Protein AF-P91759-F1 (afdb_monomer_lite)

InterPro domains:
  IPR000741 Fructose-bisphosphate aldolase, class-I [PF00274] (1-100)
  IPR000741 Fructose-bisphosphate aldolase, class-I [PTHR11627] (1-100)
  IPR013785 Aldolase-type TIM barrel [G3DSA:3.20.20.70] (1-101)
  IPR029768 Fructose-bisphosphate aldolase class-I active site [PS00158] (3-13)

Foldseek 3Di:
DPDQQLPAEAEEEQDADDPPDPDDDDLLRSLVVRQVVCVVPPDLSHAAYAYEQPPPALVSSVSSQVSNVVHDDDDSYHYYHDYDCSVCVVVCVVPVVPPPD

Secondary structure (DSSP, 8-state):
----GGG-EE-PBP----TT-SS---HHHHHHHHHHHHHHHS-TTS-EEEEB-TT--HHHHHHHHHHHHHSSS---S-EEE--SHHHHHHHHHHHTT-S--

Structure (mmCIF, N/CA/C/O backbone):
data_AF-P91759-F1
#
_entry.id   AF-P91759-F1
#
loop_
_atom_site.group_PDB
_atom_site.id
_atom_site.type_symbol
_atom_site.label_atom_id
_atom_site.label_alt_id
_atom_site.label_comp_id
_atom_site.label_asym_id
_atom_site.label_entity_id
_atom_site.label_seq_id
_atom_site.pdbx_PDB_ins_code
_atom_site.Cartn_x
_atom_site.Cartn_y
_atom_site.Cartn_z
_atom_site.occupancy
_atom_site.B_iso_or_equiv
_atom_site.auth_seq_id
_atom_site.auth_comp_id
_atom_site.auth_asym_id
_atom_site.auth_atom_id
_atom_site.pdbx_PDB_model_num
ATOM 1 N N . HIS A 1 1 ? -21.340 18.211 3.284 1.00 92.62 1 HIS A N 1
ATOM 2 C CA . HIS A 1 1 ? -21.472 17.099 2.317 1.00 92.62 1 HIS A CA 1
ATOM 3 C C . HIS A 1 1 ? -21.973 15.785 2.932 1.00 92.62 1 HIS A C 1
ATOM 5 O O . HIS A 1 1 ? -22.224 14.879 2.157 1.00 92.62 1 HIS A O 1
ATOM 11 N N . ASN A 1 2 ? -22.165 15.667 4.261 1.00 92.94 2 ASN A N 1
ATOM 12 C CA . ASN A 1 2 ? -22.810 14.509 4.921 1.00 92.94 2 ASN A CA 1
ATOM 13 C C . ASN A 1 2 ? -22.280 13.138 4.464 1.00 92.94 2 ASN A C 1
ATOM 15 O O . ASN A 1 2 ? -23.043 12.205 4.236 1.00 92.94 2 ASN A O 1
ATOM 19 N N . MET A 1 3 ? -20.961 13.043 4.299 1.00 96.12 3 MET A N 1
ATOM 20 C CA . MET A 1 3 ? -20.308 11.812 3.870 1.00 96.12 3 MET A 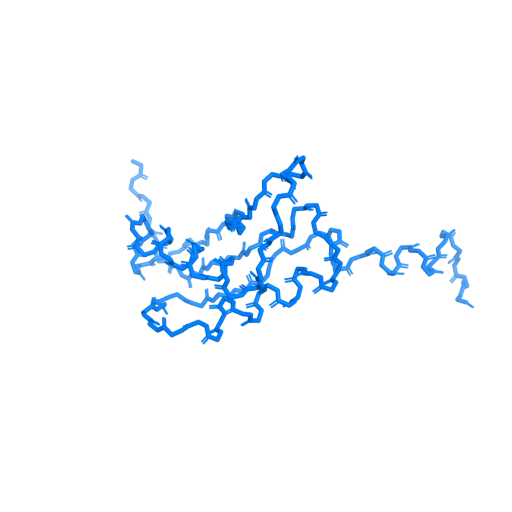CA 1
ATOM 21 C C . MET A 1 3 ? -20.307 10.800 5.018 1.00 96.12 3 MET A C 1
ATOM 23 O O . MET A 1 3 ? -19.856 11.120 6.115 1.00 96.12 3 MET A O 1
ATOM 27 N N . PHE A 1 4 ? -20.772 9.583 4.745 1.00 98.12 4 PHE A N 1
ATOM 28 C CA . PHE A 1 4 ? -20.677 8.440 5.653 1.00 98.12 4 PHE A CA 1
ATOM 29 C C . PHE A 1 4 ? -19.290 7.803 5.524 1.00 98.12 4 PHE A C 1
ATOM 31 O O . PHE A 1 4 ? -19.019 7.105 4.547 1.00 98.12 4 PHE A O 1
ATOM 38 N N . LEU A 1 5 ? -18.384 8.101 6.458 1.00 98.56 5 LEU A N 1
ATOM 39 C CA . LEU A 1 5 ? -16.962 7.751 6.346 1.00 98.56 5 LEU A CA 1
ATOM 40 C C . LEU A 1 5 ? -16.720 6.238 6.373 1.00 98.56 5 LEU A C 1
ATOM 42 O O . LEU A 1 5 ? -15.821 5.749 5.688 1.00 98.56 5 LEU A O 1
ATOM 46 N N . GLU A 1 6 ? -17.566 5.505 7.083 1.00 98.50 6 GLU A N 1
ATOM 47 C CA . GLU A 1 6 ? -17.563 4.049 7.194 1.00 98.50 6 GLU A CA 1
ATOM 48 C C . GLU A 1 6 ? -17.853 3.357 5.854 1.00 98.50 6 GLU A C 1
ATOM 50 O O . GLU A 1 6 ? -17.526 2.188 5.679 1.00 98.50 6 GLU A O 1
ATOM 55 N N . GLY A 1 7 ? -18.413 4.082 4.880 1.00 98.38 7 GLY A N 1
ATOM 56 C CA . GLY A 1 7 ? -18.591 3.630 3.500 1.00 98.38 7 GLY A CA 1
ATOM 57 C C . GLY A 1 7 ? -17.476 4.067 2.546 1.00 98.38 7 GLY A C 1
ATOM 58 O O . GLY A 1 7 ? -17.653 3.969 1.332 1.00 98.38 7 GLY A O 1
ATOM 59 N N . THR A 1 8 ? -16.356 4.599 3.050 1.00 98.75 8 THR A N 1
ATOM 60 C CA . THR A 1 8 ? -15.291 5.178 2.213 1.00 98.75 8 THR A CA 1
ATOM 61 C C . THR A 1 8 ? -13.958 4.454 2.343 1.00 98.75 8 THR A C 1
ATOM 63 O O . THR A 1 8 ? -13.590 3.948 3.403 1.00 98.75 8 THR A O 1
ATOM 66 N N . LEU A 1 9 ? -13.201 4.474 1.248 1.00 98.62 9 LEU A N 1
ATOM 67 C CA . LEU A 1 9 ? -11.784 4.134 1.215 1.00 98.62 9 LEU A CA 1
ATOM 68 C C . LEU A 1 9 ? -10.981 5.393 0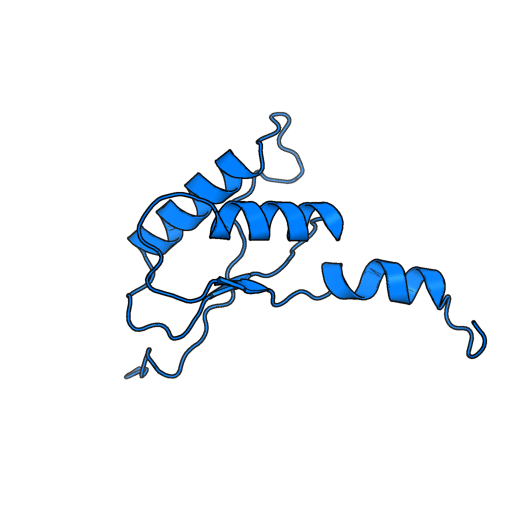.901 1.00 98.62 9 LEU A C 1
ATOM 70 O O . LEU A 1 9 ? -11.384 6.199 0.060 1.00 98.62 9 LEU A O 1
ATOM 74 N N . LEU A 1 10 ? -9.816 5.534 1.529 1.00 98.69 10 LEU A N 1
ATOM 75 C CA . LEU A 1 10 ? -8.858 6.577 1.175 1.00 98.69 10 LEU A CA 1
ATOM 76 C C . LEU A 1 10 ? -7.746 5.976 0.313 1.00 98.69 10 LEU A C 1
ATOM 78 O O . LEU A 1 10 ? -7.188 4.929 0.651 1.00 98.69 10 LEU A O 1
ATOM 82 N N . LYS A 1 11 ? -7.385 6.658 -0.779 1.00 98.56 11 LYS A N 1
ATOM 83 C CA . LYS A 1 11 ? -6.248 6.297 -1.640 1.00 98.56 11 LYS A CA 1
ATOM 84 C C . LYS A 1 11 ? -5.138 7.355 -1.577 1.00 98.56 11 LYS A C 1
ATOM 86 O O . LYS A 1 11 ? -5.036 8.176 -2.489 1.00 98.56 11 LYS A O 1
ATOM 91 N N . PRO A 1 12 ? -4.329 7.393 -0.501 1.00 98.44 12 PRO A N 1
ATOM 92 C CA . PRO A 1 12 ? -3.249 8.359 -0.364 1.00 98.44 12 PRO A CA 1
ATOM 93 C C . PRO A 1 12 ? -1.940 7.828 -0.968 1.00 98.44 12 PRO A C 1
ATOM 95 O O . PRO A 1 12 ? -1.787 6.637 -1.258 1.00 98.44 12 PRO A O 1
ATOM 98 N N . ASN A 1 13 ? -0.957 8.715 -1.106 1.00 97.81 13 ASN A N 1
ATOM 99 C CA . ASN A 1 13 ? 0.441 8.330 -1.278 1.00 97.81 13 ASN A CA 1
ATOM 100 C C . ASN A 1 13 ? 1.062 7.869 0.051 1.00 97.81 13 ASN A C 1
ATOM 102 O O . ASN A 1 13 ? 0.663 8.311 1.128 1.00 97.81 13 ASN A O 1
ATOM 106 N N . MET A 1 14 ? 2.090 7.022 -0.032 1.00 98.44 14 MET A N 1
ATOM 107 C CA . MET A 1 14 ? 3.025 6.827 1.080 1.00 98.44 14 MET A CA 1
ATOM 108 C C . MET A 1 14 ? 3.840 8.111 1.296 1.00 98.44 14 MET A C 1
ATOM 110 O O . MET A 1 14 ? 4.070 8.875 0.351 1.00 98.44 14 MET A O 1
ATOM 114 N N . VAL A 1 15 ? 4.290 8.361 2.526 1.00 98.38 15 VAL A N 1
ATOM 115 C CA . VAL A 1 15 ? 5.150 9.512 2.832 1.00 98.38 15 VAL A CA 1
ATOM 116 C C . VAL A 1 15 ? 6.593 9.148 2.502 1.00 98.38 15 VAL A C 1
ATOM 118 O O . VAL A 1 15 ? 7.294 8.536 3.303 1.00 98.38 15 VAL A O 1
ATOM 121 N N . THR A 1 16 ? 7.030 9.524 1.303 1.00 97.81 16 THR A N 1
ATOM 122 C CA . THR A 1 16 ? 8.385 9.282 0.797 1.00 97.81 16 THR A CA 1
ATOM 123 C C . THR A 1 16 ? 9.108 10.595 0.525 1.00 97.81 16 THR A C 1
ATOM 125 O O . THR A 1 16 ? 8.486 11.641 0.329 1.00 97.81 16 THR A O 1
ATOM 128 N N . ALA A 1 17 ? 10.436 10.545 0.452 1.00 97.25 17 ALA A N 1
ATOM 129 C CA . ALA A 1 17 ? 11.203 11.664 -0.076 1.00 97.25 17 ALA A CA 1
ATOM 130 C C . ALA A 1 17 ? 10.871 11.902 -1.563 1.00 97.25 17 ALA A C 1
ATOM 132 O O . ALA A 1 17 ? 10.475 10.983 -2.285 1.00 97.25 17 ALA A O 1
ATOM 133 N N . GLY A 1 18 ? 11.048 13.141 -2.028 1.00 96.31 18 GLY A N 1
ATOM 134 C CA . GLY A 1 18 ? 10.951 13.457 -3.453 1.00 96.31 18 GLY A CA 1
ATOM 135 C C . GLY A 1 18 ? 12.040 12.741 -4.261 1.00 96.31 18 GLY A C 1
ATOM 136 O O . GLY A 1 18 ? 13.116 12.458 -3.738 1.00 96.31 18 GLY A O 1
ATOM 137 N N . GLN A 1 19 ? 11.790 12.482 -5.548 1.00 92.88 19 GLN A N 1
ATOM 138 C CA . GLN A 1 19 ? 12.713 11.722 -6.411 1.00 92.88 19 GLN A CA 1
ATOM 139 C C . GLN A 1 19 ? 14.120 12.341 -6.501 1.00 92.88 19 GLN A C 1
ATOM 141 O O . GLN A 1 19 ? 15.104 11.613 -6.570 1.00 92.88 19 GLN A O 1
ATOM 146 N N . GLY A 1 20 ? 14.219 13.674 -6.442 1.00 95.00 20 GLY A N 1
ATOM 147 C CA . GLY A 1 20 ? 15.491 14.405 -6.432 1.00 95.00 20 GLY A CA 1
ATOM 148 C C . GLY A 1 20 ? 16.162 14.521 -5.057 1.00 95.00 20 GLY A C 1
ATOM 149 O O . GLY A 1 20 ? 17.156 15.229 -4.930 1.00 95.00 20 GLY A O 1
ATOM 150 N N . CYS A 1 21 ? 15.626 13.889 -4.008 1.00 97.12 21 CYS A N 1
ATOM 151 C CA . CYS A 1 21 ? 16.223 13.961 -2.679 1.00 97.12 21 CYS A CA 1
ATOM 152 C C . CYS A 1 21 ? 17.534 13.149 -2.634 1.00 97.12 21 CYS A C 1
ATOM 154 O O . CYS A 1 21 ? 17.510 11.944 -2.916 1.00 97.12 21 CYS A O 1
ATOM 156 N N . PRO A 1 22 ? 18.675 13.760 -2.249 1.00 97.25 22 PRO A N 1
ATOM 157 C CA . PRO A 1 22 ? 19.950 13.048 -2.175 1.00 97.25 22 PRO A CA 1
ATOM 158 C C . PRO A 1 22 ? 19.995 12.071 -0.994 1.00 97.25 22 PRO A C 1
ATOM 160 O O . PRO A 1 22 ? 20.659 11.039 -1.061 1.00 97.25 22 PRO A O 1
ATOM 163 N N . LYS A 1 23 ? 19.267 12.370 0.089 1.00 97.44 23 LYS A N 1
ATOM 164 C CA . LYS A 1 23 ? 19.179 11.499 1.258 1.00 97.44 23 LYS A CA 1
ATOM 165 C C . LYS A 1 23 ? 18.231 10.336 0.974 1.00 97.44 23 LYS A C 1
ATOM 167 O O . LYS A 1 23 ? 17.077 10.538 0.600 1.00 97.44 23 LYS A O 1
ATOM 172 N N . LYS A 1 24 ? 18.715 9.116 1.199 1.00 94.12 24 LYS A N 1
ATOM 173 C CA . LYS A 1 24 ? 17.893 7.904 1.191 1.00 94.12 24 LYS A CA 1
ATOM 174 C C . LYS A 1 24 ? 17.334 7.639 2.586 1.00 94.12 24 LYS A C 1
ATOM 176 O O . LYS A 1 24 ? 17.938 8.021 3.587 1.00 94.12 24 LYS A O 1
ATOM 181 N N . TYR A 1 25 ? 16.170 7.011 2.618 1.00 97.94 25 TYR A N 1
ATOM 182 C CA . TYR A 1 25 ? 15.445 6.654 3.832 1.00 97.94 2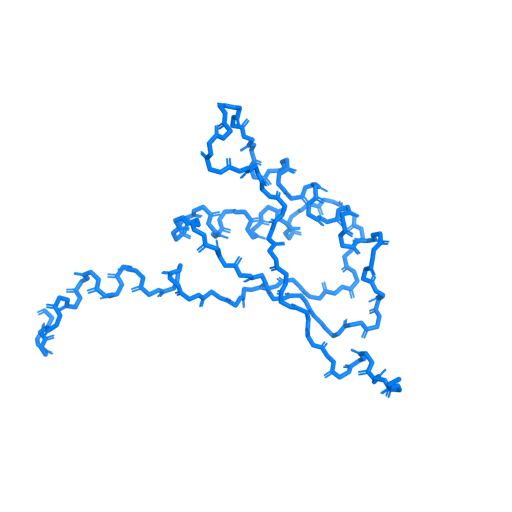5 TYR A CA 1
ATOM 183 C C . TYR A 1 25 ? 15.106 5.176 3.768 1.00 97.94 25 TYR A C 1
ATOM 185 O O . TYR A 1 25 ? 14.906 4.641 2.675 1.00 97.94 25 TYR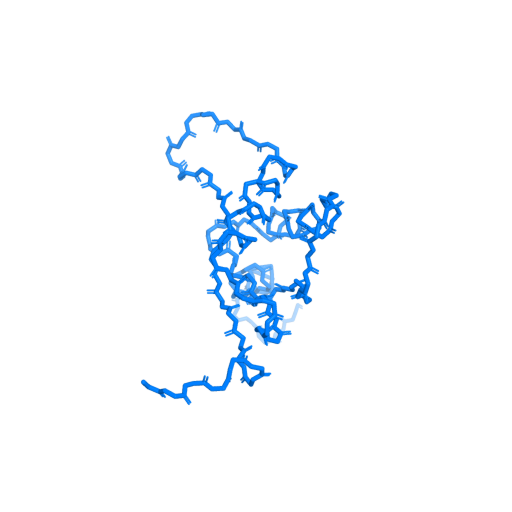 A O 1
ATOM 193 N N . THR A 1 26 ? 15.062 4.528 4.924 1.00 98.50 26 THR A N 1
ATOM 194 C CA . THR A 1 26 ? 14.712 3.111 4.988 1.00 98.50 26 THR A CA 1
ATOM 195 C C . THR A 1 26 ? 13.192 2.923 4.883 1.00 98.50 26 THR A C 1
ATOM 197 O O . THR A 1 26 ? 12.429 3.878 5.099 1.00 98.50 26 THR A O 1
ATOM 200 N N . PRO A 1 27 ? 12.716 1.703 4.588 1.00 98.62 27 PRO A N 1
ATOM 201 C CA . PRO A 1 27 ? 11.293 1.384 4.650 1.00 98.62 27 PRO A CA 1
ATOM 202 C C . PRO A 1 27 ? 10.654 1.705 6.008 1.00 98.62 27 PRO A C 1
ATOM 204 O O . PRO A 1 27 ? 9.512 2.157 6.065 1.00 98.62 27 PRO A O 1
ATOM 207 N N . GLU A 1 28 ? 11.392 1.554 7.109 1.00 98.69 28 GLU A N 1
ATOM 208 C CA . GLU A 1 28 ? 10.928 1.865 8.467 1.00 98.69 28 GLU A CA 1
ATOM 209 C C . GLU A 1 28 ? 10.743 3.373 8.682 1.00 98.69 28 GLU A C 1
ATOM 211 O O . GLU A 1 28 ? 9.787 3.792 9.340 1.00 98.69 28 GLU A O 1
ATOM 216 N N . ASP A 1 29 ? 11.615 4.206 8.104 1.00 98.44 29 ASP A N 1
ATOM 217 C CA . ASP A 1 29 ? 11.446 5.662 8.115 1.00 98.44 29 ASP A CA 1
ATOM 218 C C . ASP A 1 29 ? 10.180 6.083 7.358 1.00 98.44 29 ASP A C 1
ATOM 220 O O . ASP A 1 29 ? 9.395 6.896 7.863 1.00 98.44 29 ASP A O 1
ATOM 224 N N . ILE A 1 30 ? 9.955 5.496 6.177 1.00 98.50 30 ILE A N 1
ATOM 225 C CA . ILE A 1 30 ? 8.753 5.719 5.359 1.00 98.50 30 ILE A CA 1
ATOM 226 C C . ILE A 1 30 ? 7.507 5.268 6.124 1.00 98.50 30 ILE A C 1
ATOM 228 O O . ILE A 1 30 ? 6.509 5.995 6.181 1.00 98.50 30 ILE A O 1
ATOM 232 N N . ALA A 1 31 ? 7.566 4.102 6.762 1.00 98.69 31 ALA A N 1
ATOM 233 C CA . ALA A 1 31 ? 6.477 3.551 7.550 1.00 98.69 31 ALA A CA 1
ATOM 234 C C . ALA A 1 31 ? 6.109 4.451 8.734 1.00 98.69 31 ALA A C 1
ATOM 236 O O . ALA A 1 31 ? 4.944 4.829 8.890 1.00 98.69 31 ALA A O 1
ATOM 237 N N . ARG A 1 32 ? 7.110 4.878 9.512 1.00 98.62 32 ARG A N 1
ATOM 238 C CA . ARG A 1 32 ? 6.939 5.805 10.636 1.00 98.62 32 ARG A CA 1
ATOM 239 C C . ARG A 1 32 ? 6.293 7.109 10.192 1.00 98.62 32 ARG A C 1
ATOM 241 O O . ARG A 1 32 ? 5.326 7.557 10.815 1.00 98.62 32 ARG A O 1
ATOM 248 N N . ALA A 1 33 ? 6.811 7.718 9.126 1.00 98.62 33 ALA A N 1
ATOM 249 C CA . ALA A 1 33 ? 6.286 8.974 8.601 1.00 98.62 33 ALA A CA 1
ATOM 250 C C . ALA A 1 33 ? 4.838 8.813 8.108 1.00 98.62 33 ALA A C 1
ATOM 252 O O . ALA A 1 33 ? 3.975 9.628 8.441 1.00 98.62 33 ALA A O 1
ATOM 253 N N . 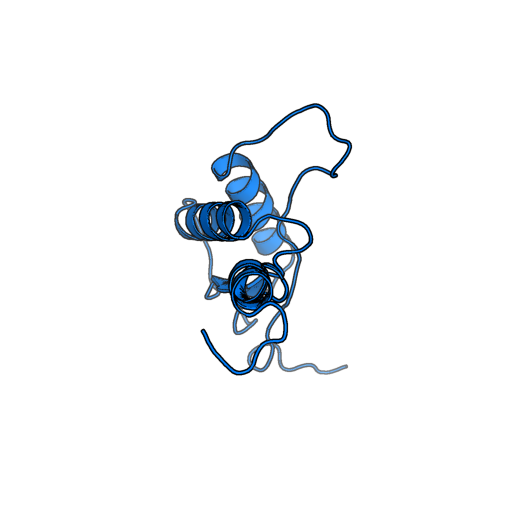THR A 1 34 ? 4.555 7.722 7.392 1.00 98.69 34 THR A N 1
ATOM 254 C CA . THR A 1 34 ? 3.232 7.424 6.828 1.00 98.69 34 THR A CA 1
ATOM 255 C C . THR A 1 34 ? 2.189 7.178 7.916 1.00 98.69 34 THR A C 1
ATOM 257 O O . THR A 1 34 ? 1.165 7.859 7.950 1.00 98.69 34 THR A O 1
ATOM 260 N N . VAL A 1 35 ? 2.451 6.265 8.857 1.00 98.69 35 VAL A N 1
ATOM 261 C CA . VAL A 1 35 ? 1.503 5.937 9.938 1.00 98.69 35 VAL A CA 1
ATOM 262 C C . VAL A 1 35 ? 1.261 7.145 10.846 1.00 98.69 35 VAL A C 1
ATOM 264 O O . VAL A 1 35 ? 0.126 7.380 11.266 1.00 98.69 35 VAL A O 1
ATOM 267 N N . THR A 1 36 ? 2.290 7.956 11.108 1.00 98.44 36 THR A N 1
ATOM 268 C CA . THR A 1 36 ? 2.143 9.195 11.889 1.00 98.44 36 THR A CA 1
ATOM 269 C C . THR A 1 36 ? 1.235 10.203 11.181 1.00 98.44 36 THR A C 1
ATOM 271 O O . THR A 1 36 ? 0.364 10.792 11.820 1.00 98.44 36 THR A O 1
ATOM 274 N N . ALA A 1 37 ? 1.408 10.403 9.871 1.00 98.56 37 ALA A N 1
ATOM 275 C CA . ALA A 1 37 ? 0.587 11.333 9.096 1.00 98.56 37 ALA A CA 1
ATOM 276 C C . ALA A 1 37 ? -0.887 10.895 9.042 1.00 98.56 37 ALA A C 1
ATOM 278 O O . ALA A 1 37 ? -1.783 11.717 9.257 1.00 98.56 37 ALA A O 1
ATOM 279 N N . LEU A 1 38 ? -1.137 9.596 8.839 1.00 98.75 38 LEU A N 1
ATOM 280 C CA . LEU A 1 38 ? -2.492 9.039 8.828 1.00 98.75 38 LEU A CA 1
ATOM 281 C C . LEU A 1 38 ? -3.180 9.211 10.185 1.00 98.75 38 LEU A C 1
ATOM 283 O O . LEU A 1 38 ? -4.285 9.735 10.243 1.00 98.75 38 LEU A O 1
ATOM 287 N N . ASN A 1 39 ? -2.504 8.874 11.289 1.00 98.38 39 ASN A N 1
ATOM 288 C CA . ASN A 1 39 ? -3.068 9.026 12.638 1.00 98.38 39 ASN A CA 1
ATOM 289 C C . ASN A 1 39 ? -3.401 10.477 13.020 1.00 98.38 39 ASN A C 1
ATOM 291 O O . ASN A 1 39 ? -4.207 10.696 13.920 1.00 98.38 39 ASN A O 1
ATOM 295 N N . ARG A 1 40 ? -2.792 11.470 12.364 1.00 98.38 40 ARG A N 1
ATOM 296 C CA . ARG A 1 40 ? -3.055 12.894 12.623 1.00 98.38 40 ARG A CA 1
ATOM 297 C C . ARG A 1 40 ? -4.228 13.460 11.829 1.00 98.38 40 ARG A C 1
ATOM 299 O O . ARG A 1 40 ? -4.651 14.572 12.127 1.00 98.38 40 ARG A O 1
ATOM 306 N N . THR A 1 41 ? -4.713 12.755 10.808 1.00 98.44 41 THR A N 1
ATOM 307 C CA . THR A 1 41 ? -5.648 13.340 9.831 1.00 98.44 41 THR A CA 1
ATOM 308 C C . THR A 1 41 ? -6.816 12.438 9.461 1.00 98.44 41 THR A C 1
ATOM 310 O O . THR A 1 41 ? -7.897 12.944 9.174 1.00 98.44 41 THR A O 1
ATOM 313 N N . VAL A 1 42 ? -6.635 11.119 9.480 1.00 98.50 42 VAL A N 1
ATOM 314 C CA . VAL A 1 42 ? -7.675 10.173 9.091 1.00 98.50 42 VAL A CA 1
ATOM 315 C C . VAL A 1 42 ? -8.485 9.784 10.330 1.00 98.50 42 VAL A C 1
ATOM 317 O O . VAL A 1 42 ? -7.901 9.360 11.327 1.00 98.50 42 VAL A O 1
ATOM 320 N N . PRO A 1 43 ? -9.823 9.909 10.315 1.00 98.31 43 PRO A N 1
ATOM 321 C CA . PRO A 1 43 ? -10.674 9.386 11.379 1.00 98.31 43 PRO A CA 1
ATOM 322 C C . PRO A 1 43 ? -10.702 7.856 11.383 1.00 98.31 43 PRO A C 1
ATOM 324 O O . PRO A 1 43 ? -10.750 7.233 10.325 1.00 98.31 43 PRO A O 1
ATOM 327 N N . ALA A 1 44 ? -10.787 7.239 12.565 1.00 98.50 44 ALA A N 1
ATOM 328 C CA . ALA A 1 44 ? -10.900 5.780 12.719 1.00 98.50 44 ALA A CA 1
ATOM 329 C C . ALA A 1 44 ? -12.096 5.154 11.964 1.00 98.50 44 ALA A C 1
ATOM 331 O O . ALA A 1 44 ? -12.067 3.964 11.690 1.00 98.50 44 ALA A O 1
ATOM 332 N N . ALA A 1 45 ? -13.110 5.956 11.618 1.00 98.56 45 ALA A N 1
ATOM 333 C CA . ALA A 1 45 ? -14.303 5.532 10.889 1.00 98.56 45 ALA A CA 1
ATOM 334 C C . ALA A 1 45 ? -14.061 5.179 9.410 1.00 98.56 45 ALA A C 1
ATOM 336 O O . ALA A 1 45 ? -14.885 4.494 8.825 1.00 98.56 45 ALA A O 1
ATOM 337 N N . VAL A 1 46 ? -12.971 5.633 8.780 1.00 98.69 46 VAL A N 1
ATOM 338 C CA . VAL A 1 46 ? -12.678 5.271 7.377 1.00 98.69 46 VAL A CA 1
ATOM 339 C C . VAL A 1 46 ? -12.514 3.752 7.254 1.00 98.69 46 VAL A C 1
ATOM 341 O O . VAL A 1 46 ? -11.812 3.149 8.054 1.00 98.69 46 VAL A O 1
ATOM 344 N N . ALA A 1 47 ? -13.118 3.109 6.253 1.00 98.56 47 ALA A N 1
ATOM 345 C CA . ALA A 1 47 ? -13.125 1.643 6.187 1.00 98.56 47 ALA A CA 1
ATOM 346 C C . ALA A 1 47 ? -11.751 1.031 5.862 1.00 98.56 47 ALA A C 1
ATOM 348 O O . ALA A 1 47 ? -11.485 -0.118 6.210 1.00 98.56 47 ALA A O 1
ATOM 349 N N . GLY A 1 48 ? -10.867 1.778 5.194 1.00 98.69 48 GLY A N 1
ATOM 350 C CA . GLY A 1 48 ? -9.538 1.296 4.831 1.00 98.69 48 GLY A CA 1
ATOM 351 C C . GLY A 1 48 ? -8.680 2.311 4.084 1.00 98.69 48 GLY A C 1
ATOM 352 O O . GLY A 1 48 ? -9.179 3.262 3.474 1.00 98.69 48 GLY A O 1
ATOM 353 N N . ILE A 1 49 ? -7.367 2.074 4.113 1.00 98.88 49 ILE A N 1
ATOM 354 C CA . ILE A 1 49 ? -6.368 2.843 3.367 1.00 98.88 49 ILE A CA 1
ATOM 355 C C . ILE A 1 49 ? -5.791 1.966 2.261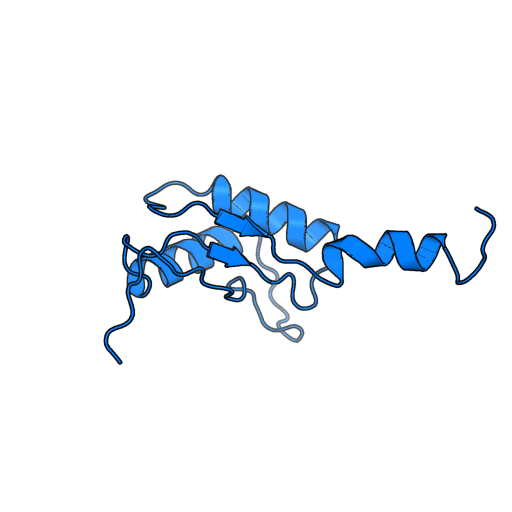 1.00 98.88 49 ILE A C 1
ATOM 357 O O . ILE A 1 49 ? -5.288 0.872 2.514 1.00 98.88 49 ILE A O 1
ATOM 361 N N . THR A 1 50 ? -5.834 2.472 1.035 1.00 98.62 50 THR A N 1
ATOM 362 C CA . THR A 1 50 ? -5.352 1.777 -0.159 1.00 98.62 50 THR A CA 1
ATOM 363 C C . THR A 1 50 ? -4.230 2.587 -0.805 1.00 98.62 50 THR A C 1
ATOM 365 O O . THR A 1 50 ? -4.473 3.565 -1.501 1.00 98.62 50 THR A O 1
ATOM 368 N N . PHE A 1 51 ? -2.967 2.251 -0.559 1.00 98.69 51 PHE A N 1
ATOM 369 C CA . PHE A 1 51 ? -1.862 3.080 -1.046 1.00 98.69 51 PHE A CA 1
ATOM 370 C C . PHE A 1 51 ? -1.699 2.983 -2.563 1.00 98.69 51 PHE A C 1
ATOM 372 O O . PHE A 1 51 ? -1.740 1.898 -3.142 1.00 98.69 51 PHE A O 1
ATOM 379 N N . LEU A 1 52 ? -1.450 4.117 -3.214 1.00 97.31 52 LEU A N 1
ATOM 380 C CA . LEU A 1 52 ? -0.902 4.132 -4.572 1.00 97.31 52 LEU A CA 1
ATOM 381 C C . LEU A 1 52 ? 0.604 3.825 -4.539 1.00 97.31 52 LEU A C 1
ATOM 383 O O . LEU A 1 52 ? 1.307 4.252 -3.626 1.00 97.31 52 LEU A O 1
ATOM 387 N N . SER A 1 53 ? 1.122 3.132 -5.558 1.00 94.69 53 SER A N 1
ATOM 388 C CA . SER A 1 53 ? 2.566 2.861 -5.671 1.00 94.69 53 SER A CA 1
ATOM 389 C C . SER A 1 53 ? 3.361 4.101 -6.090 1.00 94.69 53 SER A C 1
ATOM 391 O O . SER A 1 53 ? 4.556 4.215 -5.825 1.00 94.69 53 SER A O 1
ATOM 393 N N . GLY A 1 54 ? 2.706 5.055 -6.756 1.00 91.06 54 GLY A N 1
ATOM 394 C CA . GLY A 1 54 ? 3.361 6.240 -7.296 1.00 91.06 54 GLY A CA 1
ATOM 395 C C . GLY A 1 54 ? 4.373 5.852 -8.371 1.00 91.06 54 GLY A C 1
ATOM 396 O O . GLY A 1 54 ? 4.030 5.134 -9.313 1.00 91.06 54 GLY A O 1
ATOM 397 N N . GLY A 1 55 ? 5.602 6.357 -8.248 1.00 91.12 55 GLY A N 1
ATOM 398 C CA . GLY A 1 55 ? 6.746 6.031 -9.111 1.00 91.12 55 GLY A CA 1
ATOM 399 C C . GLY A 1 55 ? 7.722 5.015 -8.528 1.00 91.12 55 GLY A C 1
ATOM 400 O O . GLY A 1 55 ? 8.825 4.906 -9.048 1.00 91.12 55 GLY A O 1
ATOM 401 N N . GLN A 1 56 ? 7.345 4.323 -7.453 1.00 94.25 56 GLN A N 1
ATOM 402 C CA . GLN A 1 56 ? 8.167 3.271 -6.856 1.00 94.25 56 GLN A CA 1
ATOM 403 C C . GLN A 1 56 ? 8.265 2.056 -7.789 1.00 94.25 56 GLN A C 1
ATOM 405 O O . GLN A 1 56 ? 7.351 1.809 -8.586 1.00 94.25 56 GLN A O 1
ATOM 410 N N . SER A 1 57 ? 9.359 1.301 -7.667 1.00 93.94 57 SER A N 1
ATOM 411 C CA . SER A 1 57 ? 9.487 -0.025 -8.280 1.00 93.94 57 SER A CA 1
ATOM 412 C C . SER A 1 57 ? 8.475 -1.012 -7.668 1.00 93.94 57 SER A C 1
ATOM 414 O O . SER A 1 57 ? 7.873 -0.727 -6.628 1.00 93.94 57 SER A O 1
ATOM 416 N N . GLU A 1 58 ? 8.255 -2.164 -8.315 1.00 95.12 58 GLU A N 1
ATOM 417 C CA . GLU A 1 58 ? 7.385 -3.227 -7.773 1.00 95.12 58 GLU A CA 1
ATOM 418 C C . GLU A 1 58 ? 7.871 -3.694 -6.391 1.00 95.12 58 GLU A C 1
ATOM 420 O O . GLU A 1 58 ? 7.082 -3.833 -5.453 1.00 95.12 58 GLU A O 1
ATOM 425 N N . GLU A 1 59 ? 9.188 -3.857 -6.254 1.00 96.81 59 GLU A N 1
ATOM 426 C CA . GLU A 1 59 ? 9.841 -4.287 -5.021 1.00 96.81 59 GLU A CA 1
ATOM 427 C C . GLU A 1 59 ? 9.752 -3.216 -3.926 1.00 96.81 59 GLU A C 1
ATOM 429 O O . GLU A 1 59 ? 9.245 -3.504 -2.842 1.00 96.81 59 GLU A O 1
ATOM 434 N N . ASP A 1 60 ? 10.119 -1.961 -4.213 1.00 96.81 60 ASP A N 1
ATOM 435 C CA . ASP A 1 60 ? 10.066 -0.874 -3.222 1.00 96.81 60 ASP A CA 1
ATOM 436 C C . ASP A 1 60 ? 8.642 -0.650 -2.698 1.00 96.81 60 ASP A C 1
ATOM 438 O O . ASP A 1 60 ? 8.432 -0.499 -1.493 1.00 96.81 60 ASP A O 1
ATOM 442 N N . ALA A 1 61 ? 7.640 -0.656 -3.586 1.00 97.69 61 ALA A N 1
ATOM 443 C CA . ALA A 1 61 ? 6.244 -0.491 -3.187 1.00 97.69 61 ALA A CA 1
ATOM 444 C C . ALA A 1 61 ? 5.772 -1.637 -2.273 1.00 97.69 61 ALA A C 1
ATOM 446 O O . ALA A 1 61 ? 4.961 -1.417 -1.368 1.00 97.69 61 ALA A O 1
ATOM 447 N N . THR A 1 62 ? 6.275 -2.852 -2.494 1.00 98.19 62 THR A N 1
ATOM 448 C CA . THR A 1 62 ? 5.959 -4.032 -1.678 1.00 98.19 62 THR A CA 1
ATOM 449 C C . THR A 1 62 ? 6.654 -3.966 -0.320 1.00 98.19 62 THR A C 1
ATOM 451 O O . THR A 1 62 ? 5.999 -4.110 0.716 1.00 98.19 62 THR A O 1
ATOM 454 N N . ILE A 1 63 ? 7.956 -3.668 -0.304 1.00 98.56 63 ILE A N 1
ATOM 455 C CA . ILE A 1 63 ? 8.758 -3.545 0.919 1.00 98.56 63 ILE A CA 1
ATOM 456 C C . ILE A 1 63 ? 8.212 -2.424 1.812 1.00 98.56 63 ILE A C 1
ATOM 458 O O . ILE A 1 63 ? 8.003 -2.636 3.008 1.00 98.56 63 ILE A O 1
ATOM 462 N N . ASN A 1 64 ? 7.901 -1.256 1.243 1.00 98.56 64 ASN A N 1
ATOM 463 C CA . ASN A 1 64 ? 7.370 -0.127 2.007 1.00 98.56 64 ASN A CA 1
ATOM 464 C C . ASN A 1 64 ? 5.976 -0.415 2.577 1.00 98.56 64 ASN A C 1
ATOM 466 O O . ASN A 1 64 ? 5.706 -0.070 3.729 1.00 98.56 64 ASN A O 1
ATOM 470 N N . LEU A 1 65 ? 5.094 -1.089 1.826 1.00 98.69 65 LEU A N 1
ATOM 471 C CA . LEU A 1 65 ? 3.784 -1.495 2.349 1.00 98.69 65 LEU A CA 1
ATOM 472 C C . LEU A 1 65 ? 3.907 -2.507 3.492 1.00 98.69 65 LEU A C 1
ATOM 474 O O . LEU A 1 65 ? 3.164 -2.417 4.475 1.00 98.69 65 LEU A O 1
ATOM 478 N N . ASN A 1 66 ? 4.843 -3.452 3.379 1.00 98.75 66 ASN A N 1
ATOM 479 C CA . ASN A 1 66 ? 5.126 -4.392 4.454 1.00 98.75 66 ASN A CA 1
ATOM 480 C C . ASN A 1 66 ? 5.618 -3.649 5.705 1.00 98.75 66 ASN A C 1
ATOM 482 O O . ASN A 1 66 ? 5.048 -3.824 6.780 1.00 98.75 66 ASN A O 1
ATOM 486 N N . ALA A 1 67 ? 6.587 -2.740 5.562 1.00 98.75 67 ALA A N 1
ATOM 487 C CA . ALA A 1 67 ? 7.092 -1.934 6.673 1.00 98.75 67 ALA A CA 1
ATOM 488 C C . ALA A 1 67 ? 5.989 -1.084 7.335 1.00 98.75 67 ALA A C 1
ATOM 490 O O . ALA A 1 67 ? 5.915 -1.019 8.561 1.00 98.75 67 ALA A O 1
ATOM 491 N N . ILE A 1 68 ? 5.078 -0.490 6.552 1.00 98.81 68 ILE A N 1
ATOM 492 C CA . ILE A 1 68 ? 3.907 0.249 7.063 1.00 98.81 68 ILE A CA 1
ATOM 493 C C . ILE A 1 68 ? 3.013 -0.642 7.939 1.00 98.81 68 ILE A C 1
ATOM 495 O O . ILE A 1 68 ? 2.552 -0.204 8.996 1.00 98.81 68 ILE A O 1
ATOM 499 N N . ASN A 1 69 ? 2.778 -1.889 7.527 1.00 98.75 69 ASN A N 1
ATOM 500 C CA . ASN A 1 69 ? 1.977 -2.837 8.301 1.00 98.75 69 ASN A CA 1
ATOM 501 C C . ASN A 1 69 ? 2.699 -3.313 9.573 1.00 98.75 69 ASN A C 1
ATOM 503 O O . ASN A 1 69 ? 2.068 -3.410 10.627 1.00 98.75 69 ASN A O 1
ATOM 507 N N . GLN A 1 70 ? 4.013 -3.542 9.496 1.00 98.56 70 GLN A N 1
ATOM 508 C CA . GLN A 1 70 ? 4.845 -3.974 10.627 1.00 98.56 70 GLN A CA 1
ATOM 509 C C . GLN A 1 70 ? 5.147 -2.849 11.631 1.00 98.56 70 GLN A C 1
ATOM 511 O O . GLN A 1 70 ? 5.493 -3.126 12.779 1.00 98.56 70 GLN A O 1
ATOM 516 N N . PHE A 1 71 ? 5.013 -1.577 11.237 1.00 98.38 71 PHE A N 1
ATOM 517 C CA . PHE A 1 71 ? 5.347 -0.446 12.101 1.00 98.38 71 PHE A CA 1
ATOM 518 C C . PHE A 1 71 ? 4.534 -0.474 13.406 1.00 98.38 71 PHE A C 1
ATOM 520 O O . PHE A 1 71 ? 3.301 -0.551 13.354 1.00 98.38 71 PHE A O 1
ATOM 527 N N . PRO A 1 72 ? 5.172 -0.388 14.586 1.00 97.62 72 PRO A N 1
ATOM 528 C CA . PRO A 1 72 ? 4.470 -0.469 15.860 1.00 97.62 72 PRO A CA 1
ATOM 529 C C . PRO A 1 72 ? 3.515 0.712 16.068 1.00 97.62 72 PRO A C 1
ATOM 531 O O . PRO A 1 72 ? 3.769 1.839 15.650 1.00 97.62 72 PRO A O 1
ATOM 534 N N . GLY A 1 73 ? 2.409 0.457 16.767 1.00 94.38 73 GLY A N 1
ATOM 535 C CA . GLY A 1 73 ? 1.431 1.481 17.132 1.00 94.38 73 GLY A CA 1
ATOM 536 C C . GLY A 1 73 ? 0.092 1.370 16.406 1.00 94.38 73 GLY A C 1
ATOM 537 O O . GLY A 1 73 ? -0.167 0.446 15.624 1.00 94.38 73 GLY A O 1
ATOM 538 N N . ARG A 1 74 ? -0.790 2.321 16.729 1.00 96.62 74 ARG A N 1
ATOM 539 C CA . ARG A 1 74 ? -2.206 2.299 16.355 1.00 96.62 74 ARG A CA 1
ATOM 540 C C . ARG A 1 74 ? -2.385 2.480 14.846 1.00 96.62 74 ARG A C 1
ATOM 542 O O . ARG A 1 74 ? -1.925 3.461 14.268 1.00 96.62 74 ARG A O 1
ATOM 549 N N . LYS A 1 75 ? -3.099 1.538 14.235 1.00 98.12 75 LYS A N 1
ATOM 550 C CA . LYS A 1 75 ? -3.543 1.559 12.837 1.00 98.12 75 LYS A CA 1
ATOM 551 C C . LYS A 1 75 ? -4.991 1.051 12.832 1.00 98.12 75 LYS A C 1
ATOM 553 O O . LYS A 1 75 ? -5.195 -0.149 12.701 1.00 98.12 75 LYS A O 1
ATOM 558 N N . PRO A 1 76 ? -5.993 1.911 13.101 1.00 98.38 76 PRO A N 1
ATOM 559 C CA . PRO A 1 76 ? -7.379 1.470 13.275 1.00 98.38 76 PRO A CA 1
ATOM 560 C C . PRO A 1 76 ? -8.063 1.103 11.946 1.00 98.38 76 PRO A C 1
ATOM 562 O O . PRO A 1 76 ? -9.234 0.749 11.951 1.00 98.38 76 PRO A O 1
ATOM 565 N N . TRP A 1 77 ? -7.334 1.184 10.831 1.00 98.69 77 TRP A N 1
ATOM 566 C CA . TRP A 1 77 ? -7.787 0.848 9.488 1.00 98.69 77 TRP A CA 1
ATOM 567 C C . TRP A 1 77 ? -6.976 -0.328 8.946 1.00 98.69 77 TRP A C 1
ATOM 569 O O . TRP A 1 77 ? -5.764 -0.375 9.188 1.00 98.69 77 TRP A O 1
ATOM 579 N N . PRO A 1 78 ? -7.574 -1.214 8.137 1.00 98.56 78 PRO A N 1
ATOM 580 C CA . PRO A 1 78 ? -6.796 -2.081 7.267 1.00 98.56 78 PRO A CA 1
ATOM 581 C C . PRO A 1 78 ? -5.961 -1.236 6.291 1.00 98.56 78 PRO A C 1
ATOM 583 O O . PRO A 1 78 ? -6.434 -0.233 5.742 1.00 98.56 78 PRO A O 1
ATOM 586 N N . LEU A 1 79 ? -4.707 -1.645 6.083 1.00 98.81 79 LEU A N 1
ATOM 587 C CA . LEU A 1 79 ? -3.743 -0.977 5.208 1.00 98.81 79 LEU A CA 1
ATOM 588 C C . LEU A 1 79 ? -3.359 -1.916 4.064 1.00 98.81 79 LEU A C 1
ATOM 590 O O . LEU A 1 79 ? -2.733 -2.950 4.286 1.00 98.81 79 LEU A O 1
ATOM 594 N N . THR A 1 80 ? -3.720 -1.555 2.838 1.00 98.69 80 THR A N 1
ATOM 595 C CA . THR A 1 80 ? -3.508 -2.400 1.657 1.00 98.69 80 THR A CA 1
ATOM 596 C C . THR A 1 80 ? -3.043 -1.585 0.448 1.00 98.69 80 THR A C 1
ATOM 598 O O . THR A 1 80 ? -2.813 -0.377 0.533 1.00 98.69 80 THR A O 1
ATOM 601 N N . PHE A 1 81 ? -2.866 -2.250 -0.687 1.00 98.12 81 PHE A N 1
ATOM 602 C CA . PHE A 1 81 ? -2.433 -1.664 -1.947 1.00 98.12 81 PHE A CA 1
ATOM 603 C C . PHE A 1 81 ? -3.617 -1.305 -2.857 1.00 98.12 81 PHE A C 1
ATOM 605 O O . PHE A 1 81 ? -4.653 -1.961 -2.883 1.00 98.12 81 PHE A O 1
ATOM 612 N N . SER A 1 82 ? -3.430 -0.270 -3.672 1.00 98.12 82 SER A N 1
ATOM 613 C CA . SER A 1 82 ? -4.185 -0.012 -4.902 1.00 98.12 82 SER A CA 1
ATOM 614 C C . SER A 1 82 ? -3.201 0.471 -5.969 1.00 98.12 82 SER A C 1
ATOM 616 O O . SER A 1 82 ? -3.112 1.658 -6.313 1.00 98.12 82 SER A O 1
ATOM 618 N N . TYR A 1 83 ? -2.385 -0.471 -6.438 1.00 97.25 83 TYR A N 1
ATOM 619 C CA . TYR A 1 83 ? -1.256 -0.235 -7.332 1.00 97.25 83 TYR A CA 1
ATOM 620 C C . TYR A 1 83 ? -1.665 -0.338 -8.801 1.00 97.25 83 TYR A C 1
ATOM 622 O O . TYR A 1 83 ? -2.477 -1.174 -9.175 1.00 97.25 83 TYR A O 1
ATOM 630 N N . GLY A 1 84 ? -1.086 0.531 -9.631 1.00 94.06 84 GLY A N 1
ATOM 631 C CA . GLY A 1 84 ? -1.153 0.413 -11.088 1.00 94.06 84 GLY A CA 1
ATOM 632 C C . GLY A 1 84 ? 0.130 -0.226 -11.600 1.00 94.06 84 GLY A C 1
ATOM 633 O O . GLY A 1 84 ? 0.258 -1.444 -11.651 1.00 94.06 84 GLY A O 1
ATOM 634 N N . ARG A 1 85 ? 1.131 0.617 -11.885 1.00 91.88 85 ARG A N 1
ATOM 635 C CA . ARG A 1 85 ? 2.437 0.184 -12.408 1.00 91.88 85 ARG A CA 1
ATOM 636 C C . ARG A 1 85 ? 3.116 -0.896 -11.566 1.00 91.88 85 ARG A C 1
ATOM 638 O O . ARG A 1 85 ? 3.664 -1.817 -12.146 1.00 91.88 85 ARG A O 1
ATOM 645 N N . ALA A 1 86 ? 3.039 -0.818 -10.236 1.00 93.81 86 ALA A N 1
ATOM 646 C CA . ALA A 1 86 ? 3.717 -1.786 -9.372 1.00 93.81 86 ALA A CA 1
ATOM 647 C C . ALA A 1 86 ? 3.113 -3.211 -9.398 1.00 93.81 86 ALA A C 1
ATOM 649 O O . ALA A 1 86 ? 3.696 -4.109 -8.808 1.00 93.81 86 ALA A O 1
ATOM 650 N N . LEU A 1 87 ? 1.953 -3.418 -10.038 1.00 95.19 87 LEU A N 1
ATOM 651 C CA . LEU A 1 87 ? 1.368 -4.750 -10.262 1.00 95.19 87 LEU A CA 1
ATOM 652 C C . LEU A 1 87 ? 1.485 -5.226 -11.714 1.00 95.19 87 LEU A C 1
ATOM 654 O O . LEU A 1 87 ? 1.177 -6.377 -12.003 1.00 95.19 87 LEU A O 1
ATOM 658 N N . GLN A 1 88 ? 1.844 -4.337 -12.639 1.00 94.75 88 GLN A N 1
ATOM 659 C CA . GLN A 1 88 ? 1.733 -4.600 -14.075 1.00 94.75 88 GLN A CA 1
ATOM 660 C C . GLN A 1 88 ? 3.065 -4.469 -14.812 1.00 94.75 88 GLN A C 1
ATOM 662 O O . GLN A 1 88 ? 3.148 -4.909 -15.954 1.00 94.75 88 GLN A O 1
ATOM 667 N N . ALA A 1 89 ? 4.101 -3.869 -14.218 1.00 93.50 89 ALA A N 1
ATOM 668 C CA . ALA A 1 89 ? 5.331 -3.554 -14.939 1.00 93.50 89 ALA A CA 1
ATOM 669 C C . ALA A 1 89 ? 6.047 -4.819 -15.430 1.00 93.50 89 ALA A C 1
ATOM 671 O O . ALA A 1 89 ? 6.412 -4.883 -16.606 1.00 93.50 89 ALA A O 1
ATOM 672 N N . SER A 1 90 ? 6.189 -5.839 -14.581 1.00 95.00 90 SER A N 1
ATOM 673 C CA . SER A 1 90 ? 6.806 -7.110 -14.977 1.00 95.00 90 SER A CA 1
ATOM 674 C C . SER A 1 90 ? 5.958 -7.878 -15.987 1.00 95.00 90 SER A C 1
ATOM 676 O O . SER A 1 90 ? 6.501 -8.399 -16.959 1.00 95.00 90 SER A O 1
ATOM 678 N N . VAL A 1 91 ? 4.631 -7.881 -15.821 1.00 94.88 91 VAL A N 1
ATOM 679 C CA . VAL A 1 91 ? 3.708 -8.557 -16.750 1.00 94.88 91 VAL A CA 1
ATOM 680 C C . VAL A 1 91 ? 3.762 -7.910 -18.132 1.00 94.88 91 VAL A C 1
ATOM 682 O O . VAL A 1 91 ? 3.944 -8.606 -19.123 1.00 94.88 91 VAL A O 1
ATOM 685 N N . LEU A 1 92 ? 3.679 -6.579 -18.209 1.00 94.62 92 LEU A N 1
ATOM 686 C CA . LEU A 1 92 ? 3.757 -5.847 -19.476 1.00 94.62 92 LEU A CA 1
ATOM 687 C C . LEU A 1 92 ? 5.112 -6.042 -20.164 1.00 94.62 92 LEU A C 1
ATOM 689 O O . LEU A 1 92 ? 5.165 -6.198 -21.383 1.00 94.62 92 LEU A O 1
ATOM 693 N N . LYS A 1 93 ? 6.204 -6.062 -19.390 1.00 94.12 93 LYS A N 1
ATOM 694 C CA . LYS A 1 93 ? 7.548 -6.309 -19.920 1.00 94.12 93 LYS A CA 1
ATOM 695 C C . LYS A 1 93 ? 7.692 -7.727 -20.475 1.00 94.12 93 LYS A C 1
ATOM 697 O O . LYS A 1 93 ? 8.305 -7.884 -21.525 1.00 94.12 93 LYS A O 1
ATOM 702 N N . ALA A 1 94 ? 7.164 -8.729 -19.773 1.00 94.81 94 ALA A N 1
ATOM 703 C CA . ALA A 1 94 ? 7.217 -10.123 -20.205 1.00 94.81 94 ALA A CA 1
ATOM 704 C C . ALA A 1 94 ? 6.333 -10.371 -21.434 1.00 94.81 94 ALA A C 1
ATOM 706 O O . ALA A 1 94 ? 6.783 -10.999 -22.384 1.00 94.81 94 ALA A O 1
ATOM 707 N N . TRP A 1 95 ? 5.116 -9.821 -21.437 1.00 95.75 95 TRP A N 1
ATOM 708 C CA . TRP A 1 95 ? 4.167 -9.954 -22.541 1.00 95.75 95 TRP A CA 1
ATOM 709 C C . TRP A 1 95 ? 4.708 -9.368 -23.849 1.00 95.75 95 TRP A C 1
ATOM 711 O O . TRP A 1 95 ? 4.572 -9.967 -24.911 1.00 95.75 95 TRP A O 1
ATOM 721 N N . GLY A 1 96 ? 5.308 -8.173 -23.801 1.00 94.31 96 GLY A N 1
ATOM 722 C CA . GLY A 1 96 ? 5.904 -7.539 -24.982 1.00 94.31 96 GLY A CA 1
ATOM 723 C C . GLY A 1 96 ? 4.928 -7.269 -26.140 1.00 94.31 96 GLY A C 1
ATOM 724 O O . GLY A 1 96 ? 5.382 -6.961 -27.240 1.00 94.31 96 GLY A O 1
ATOM 725 N N . GLY A 1 97 ? 3.614 -7.385 -25.910 1.00 93.94 97 GLY A N 1
ATOM 726 C CA . GLY A 1 97 ? 2.575 -7.252 -26.934 1.00 93.94 97 GLY A CA 1
ATOM 727 C C . GLY A 1 97 ? 2.392 -8.483 -27.830 1.00 93.94 97 GLY A C 1
ATOM 728 O O . GLY A 1 97 ? 1.841 -8.333 -28.917 1.00 93.94 97 GLY A O 1
ATOM 729 N N . LYS A 1 98 ? 2.878 -9.661 -27.420 1.00 93.50 98 LYS A N 1
ATOM 730 C CA . LYS A 1 98 ? 2.769 -10.919 -28.176 1.00 93.50 98 LYS A CA 1
ATOM 731 C C . LYS A 1 98 ? 1.711 -11.829 -27.567 1.00 93.50 98 LYS A C 1
ATOM 733 O O . LYS A 1 98 ? 1.643 -11.947 -26.349 1.00 93.50 98 LYS A O 1
ATOM 738 N N . ASP A 1 99 ? 0.887 -12.465 -28.389 1.00 92.38 99 ASP A N 1
ATOM 739 C CA . ASP A 1 99 ? -0.156 -13.363 -27.874 1.00 92.38 99 ASP A CA 1
ATOM 740 C C . ASP A 1 99 ? 0.449 -14.650 -27.285 1.00 92.38 99 ASP A C 1
ATOM 742 O O . ASP A 1 99 ? -0.112 -15.251 -26.367 1.00 92.38 99 ASP A O 1
ATOM 746 N N . GLU A 1 100 ? 1.621 -15.048 -27.777 1.00 85.25 100 GLU A N 1
ATOM 747 C CA . GLU A 1 100 ? 2.445 -16.122 -27.238 1.00 85.25 100 GLU A CA 1
ATOM 748 C C . GLU A 1 100 ? 3.367 -15.664 -26.087 1.00 85.25 100 GLU A C 1
ATOM 750 O O . GLU A 1 100 ? 3.941 -14.573 -26.130 1.00 85.25 100 GLU A O 1
ATOM 755 N N . LEU A 1 101 ? 3.519 -16.524 -25.064 1.00 65.88 101 LEU A N 1
ATOM 756 C CA . LEU A 1 101 ? 4.512 -16.387 -23.983 1.00 65.88 101 LEU A CA 1
ATOM 757 C C . LEU A 1 101 ? 5.890 -16.909 -24.407 1.00 65.88 101 LEU A C 1
ATOM 759 O O . LEU A 1 101 ? 5.938 -17.999 -25.022 1.00 65.88 101 LEU A O 1
#

pLDDT: mean 96.58, std 3.9, range [65.88, 98.88]

Radius of gyration: 15.9 Å; chains: 1; bounding box: 43×34×45 Å

Sequence (101 aa):
HNMFLEGTLLKPNMVTAGQGCPKKYTPEDIARATVTALNRTVPAAVAGITFLSGGQSEEDATINLNAINQFPGRKPWPLTFSYGRALQASVLKAWGGKDEL

Organism: Lymnaea stagnalis (NCBI:txid6523)